Protein AF-A0A2U2RVQ8-F1 (afdb_monomer_lite)

Foldseek 3Di:
DPVVVVVVVVVVVVVQQVDADPVPRGGLVVVVQWPDWDDDPPDIDTDGDDPDPPPPPD

Sequence (58 aa):
MAQDIKQVRVKIFDELSSIVDPEINVSITELELIDEVDIQDNNVKVDLHLTSPFCPAV

Radius of gyration: 13.58 Å; chains: 1; bounding box: 29×14×45 Å

pLDDT: mean 78.29, std 12.22, range [43.69, 89.94]

Secondary structure (DSSP, 8-state):
--HHHHHHHHHHHHHHHH-B-TTT--BTTTTT-EEEEEEETTEEEEEE--S-SSTT--

Structure (mmCIF, N/CA/C/O backbone):
data_AF-A0A2U2RVQ8-F1
#
_entry.id   AF-A0A2U2RVQ8-F1
#
loop_
_atom_site.group_PDB
_atom_site.id
_atom_site.type_symbol
_atom_site.label_atom_id
_atom_site.label_alt_id
_atom_site.label_comp_id
_atom_site.label_asym_id
_atom_site.label_entity_id
_atom_site.label_seq_id
_atom_site.pdbx_PDB_ins_code
_atom_site.Cartn_x
_atom_site.Cartn_y
_atom_site.Cartn_z
_atom_site.occupancy
_atom_site.B_iso_or_equiv
_atom_site.auth_seq_id
_atom_site.auth_comp_id
_atom_site.auth_asym_id
_atom_site.auth_atom_id
_atom_site.pdbx_PDB_model_num
ATOM 1 N N . MET A 1 1 ? -12.585 2.074 20.331 1.00 55.84 1 MET A N 1
ATOM 2 C CA . MET A 1 1 ? -12.403 1.226 19.131 1.00 55.84 1 MET A CA 1
ATOM 3 C C . MET A 1 1 ? -11.511 1.918 18.087 1.00 55.84 1 MET A C 1
ATOM 5 O O . MET A 1 1 ? -11.824 1.897 16.913 1.00 55.84 1 MET A O 1
ATOM 9 N N . ALA A 1 2 ? -10.394 2.542 18.490 1.00 57.72 2 ALA A N 1
ATOM 10 C CA . ALA A 1 2 ? -9.495 3.261 17.565 1.00 57.72 2 ALA A CA 1
ATOM 11 C C . ALA A 1 2 ? -8.143 2.547 17.349 1.00 57.72 2 ALA A C 1
ATOM 13 O O . ALA A 1 2 ? -7.319 2.998 16.558 1.00 57.72 2 ALA A O 1
ATOM 14 N N . GLN A 1 3 ? -7.890 1.457 18.082 1.00 61.28 3 GLN A N 1
ATOM 15 C CA . GLN A 1 3 ? -6.620 0.727 18.039 1.00 61.28 3 GLN A CA 1
ATOM 16 C C . GLN A 1 3 ? -6.565 -0.300 16.897 1.00 61.28 3 GLN A C 1
ATOM 18 O O . GLN A 1 3 ? -5.510 -0.431 16.283 1.00 61.28 3 GLN A O 1
ATOM 23 N N . ASP A 1 4 ? -7.687 -0.929 16.538 1.00 74.94 4 ASP A N 1
ATOM 24 C CA . ASP A 1 4 ? -7.751 -1.929 15.460 1.00 74.94 4 ASP A CA 1
ATOM 25 C C . ASP A 1 4 ? -7.324 -1.382 14.096 1.00 74.94 4 ASP A C 1
ATOM 27 O O . ASP A 1 4 ? -6.445 -1.944 13.447 1.00 74.94 4 ASP A O 1
ATOM 31 N N . ILE A 1 5 ? -7.863 -0.228 13.690 1.00 77.62 5 ILE A N 1
ATOM 32 C CA . ILE A 1 5 ? -7.595 0.359 12.365 1.00 77.62 5 ILE A CA 1
ATOM 33 C C . ILE A 1 5 ? -6.100 0.662 12.192 1.00 77.62 5 ILE A C 1
ATOM 35 O O . ILE A 1 5 ? -5.537 0.457 11.118 1.00 77.62 5 ILE A O 1
ATOM 39 N N . LYS A 1 6 ? -5.419 1.090 13.265 1.00 80.31 6 LYS A N 1
ATOM 40 C CA . LYS A 1 6 ? -3.968 1.319 13.231 1.00 80.31 6 LYS A CA 1
ATOM 41 C C . LYS A 1 6 ? -3.188 0.021 13.034 1.00 80.31 6 LYS A C 1
ATOM 43 O O . LYS A 1 6 ? -2.224 0.024 12.278 1.00 80.31 6 LYS A O 1
ATOM 48 N N . GLN A 1 7 ? -3.586 -1.072 13.684 1.00 85.19 7 GLN A N 1
ATOM 49 C CA . GLN A 1 7 ? -2.917 -2.364 13.503 1.00 85.19 7 GLN A CA 1
ATOM 50 C C . GLN A 1 7 ? -3.145 -2.934 12.102 1.00 85.19 7 GLN A C 1
ATOM 52 O O . GLN A 1 7 ? -2.208 -3.457 11.502 1.00 85.19 7 GLN A O 1
ATOM 57 N N . VAL A 1 8 ? -4.359 -2.793 11.565 1.00 85.94 8 VAL A N 1
ATOM 58 C CA . VAL A 1 8 ? -4.688 -3.215 10.197 1.00 85.94 8 VAL A CA 1
ATOM 59 C C . VAL A 1 8 ? -3.889 -2.404 9.178 1.00 85.94 8 VAL A C 1
ATOM 61 O O . VAL A 1 8 ? -3.238 -2.992 8.322 1.00 85.94 8 VAL A O 1
ATOM 64 N N . ARG A 1 9 ? -3.826 -1.074 9.333 1.00 84.56 9 ARG A N 1
ATOM 65 C CA . ARG A 1 9 ? -2.965 -0.198 8.523 1.00 84.56 9 ARG A CA 1
ATOM 66 C C . ARG A 1 9 ? -1.519 -0.679 8.501 1.00 84.56 9 ARG A C 1
ATOM 68 O O . ARG A 1 9 ? -0.924 -0.741 7.434 1.00 84.56 9 ARG A O 1
ATOM 75 N N . VAL A 1 10 ? -0.942 -0.960 9.671 1.00 88.25 10 VAL A N 1
ATOM 76 C CA . VAL A 1 10 ? 0.465 -1.375 9.761 1.00 88.25 10 VAL A CA 1
ATOM 77 C C . VAL A 1 10 ? 0.680 -2.675 8.995 1.00 88.25 10 VAL A C 1
ATOM 79 O O . VAL A 1 10 ? 1.622 -2.746 8.221 1.00 88.25 10 VAL A O 1
ATOM 82 N N . LYS A 1 11 ? -0.220 -3.657 9.134 1.00 89.12 11 LYS A N 1
ATOM 83 C CA . LYS A 1 11 ? -0.146 -4.904 8.358 1.00 89.12 11 LYS A CA 1
ATOM 84 C C . LYS A 1 11 ? -0.253 -4.675 6.852 1.00 89.12 11 LYS A C 1
ATOM 86 O O . LYS A 1 11 ? 0.501 -5.277 6.105 1.00 89.12 11 LYS A O 1
ATOM 91 N N . ILE A 1 12 ? -1.170 -3.814 6.409 1.00 87.56 12 ILE A N 1
ATOM 92 C CA . ILE A 1 12 ? -1.323 -3.498 4.982 1.00 87.56 12 ILE A CA 1
ATOM 93 C C . ILE A 1 12 ? -0.038 -2.864 4.443 1.00 87.56 12 ILE A C 1
ATOM 95 O O . ILE A 1 12 ? 0.454 -3.282 3.406 1.00 87.56 12 ILE A O 1
ATOM 99 N N . PHE A 1 13 ? 0.528 -1.887 5.156 1.00 85.38 13 PHE A N 1
ATOM 100 C CA . PHE A 1 13 ? 1.780 -1.246 4.746 1.00 85.38 13 PHE A CA 1
ATOM 101 C C . PHE A 1 13 ? 2.974 -2.203 4.748 1.00 85.38 13 PHE A C 1
ATOM 103 O O . PHE A 1 13 ? 3.839 -2.071 3.891 1.00 85.38 13 PHE A O 1
ATOM 110 N N . ASP A 1 14 ? 3.024 -3.151 5.682 1.00 89.94 14 ASP A N 1
ATOM 111 C CA . ASP A 1 14 ? 4.066 -4.180 5.734 1.00 89.94 14 ASP A CA 1
ATOM 112 C C . ASP A 1 14 ? 4.014 -5.085 4.491 1.00 89.94 14 ASP A C 1
ATOM 114 O O . ASP A 1 14 ? 5.019 -5.258 3.804 1.00 89.94 14 ASP A O 1
ATOM 118 N N . GLU A 1 15 ? 2.815 -5.554 4.126 1.00 88.88 15 GLU A N 1
ATOM 119 C CA . GLU A 1 15 ? 2.599 -6.344 2.908 1.00 88.88 15 GLU A CA 1
ATOM 120 C C . GLU A 1 15 ? 2.916 -5.535 1.644 1.00 88.88 15 GLU A C 1
ATOM 122 O O . GLU A 1 15 ? 3.616 -6.026 0.761 1.00 88.88 15 GLU A O 1
ATOM 127 N N . LEU A 1 16 ? 2.458 -4.278 1.562 1.00 85.75 16 LEU A N 1
ATOM 128 C CA . LEU A 1 16 ? 2.755 -3.392 0.430 1.00 85.75 16 LEU A CA 1
ATOM 129 C C . LEU A 1 16 ? 4.259 -3.108 0.306 1.00 85.75 16 LEU A C 1
ATOM 131 O O . LEU A 1 16 ? 4.774 -3.067 -0.803 1.00 85.75 16 LEU A O 1
ATOM 135 N N . SER A 1 17 ? 4.979 -2.962 1.419 1.00 85.81 17 SER A N 1
ATOM 136 C CA . SER A 1 17 ? 6.436 -2.762 1.428 1.00 85.81 17 SER A CA 1
ATOM 137 C C . SER A 1 17 ? 7.203 -3.999 0.943 1.00 85.81 17 SER A C 1
ATOM 139 O O . SER A 1 17 ? 8.273 -3.885 0.347 1.00 85.81 17 SER A O 1
ATOM 141 N N . SER A 1 18 ? 6.632 -5.195 1.124 1.00 87.38 18 SER A N 1
ATOM 142 C CA . SER A 1 18 ? 7.191 -6.437 0.578 1.00 87.38 18 SER A CA 1
ATOM 143 C C . SER A 1 18 ? 7.073 -6.528 -0.951 1.00 87.38 18 SER A C 1
ATOM 145 O O . SER A 1 18 ? 7.788 -7.308 -1.586 1.00 87.38 18 SER A O 1
ATOM 147 N N . ILE A 1 19 ? 6.203 -5.720 -1.565 1.00 84.88 19 ILE A N 1
ATOM 148 C CA . ILE A 1 19 ? 6.040 -5.658 -3.018 1.00 84.88 19 ILE A CA 1
ATOM 149 C C . ILE A 1 19 ? 7.127 -4.748 -3.594 1.00 84.88 19 ILE A C 1
ATOM 151 O O . ILE A 1 19 ? 7.076 -3.520 -3.493 1.00 84.88 19 ILE A O 1
ATOM 155 N N . VAL A 1 20 ? 8.120 -5.379 -4.216 1.00 84.00 20 VAL A N 1
ATOM 156 C CA . VAL A 1 20 ? 9.266 -4.716 -4.845 1.00 84.00 20 VAL A CA 1
ATOM 157 C C . VAL A 1 20 ? 9.047 -4.615 -6.348 1.00 84.00 20 VAL A C 1
ATOM 159 O O . VAL A 1 20 ? 8.674 -5.596 -6.995 1.00 84.00 20 VAL A O 1
ATOM 162 N N . ASP A 1 21 ? 9.307 -3.435 -6.904 1.00 81.62 21 ASP A N 1
ATOM 163 C CA . ASP A 1 21 ? 9.290 -3.220 -8.342 1.00 81.62 21 ASP A CA 1
ATOM 164 C C . ASP A 1 21 ? 10.444 -3.999 -9.008 1.00 81.62 21 ASP A C 1
ATOM 166 O O . ASP A 1 21 ? 11.609 -3.804 -8.643 1.00 81.62 21 ASP A O 1
ATOM 170 N N . PRO A 1 22 ? 10.160 -4.898 -9.966 1.00 78.56 22 PRO A N 1
ATOM 171 C CA . PRO A 1 22 ? 11.180 -5.744 -10.577 1.00 78.56 22 PRO A CA 1
ATOM 172 C C . PRO A 1 22 ? 12.147 -4.980 -11.493 1.00 78.56 22 PRO A C 1
ATOM 174 O O . PRO A 1 22 ? 13.233 -5.495 -11.763 1.00 78.56 22 PRO A O 1
ATOM 177 N N . GLU A 1 23 ? 11.794 -3.781 -11.969 1.00 82.12 23 GLU A N 1
ATOM 178 C CA . GLU A 1 23 ? 12.666 -2.972 -12.826 1.00 82.12 23 GLU A CA 1
ATOM 179 C C . GLU A 1 23 ? 13.668 -2.164 -11.993 1.00 82.1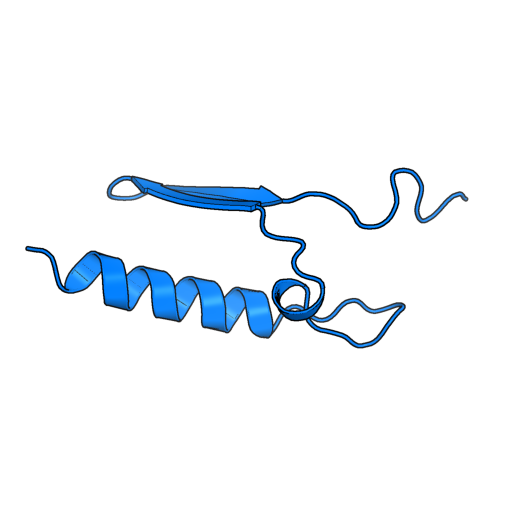2 23 GLU A C 1
ATOM 181 O O . GLU A 1 23 ? 14.855 -2.113 -12.322 1.00 82.12 23 GLU A O 1
ATOM 186 N N . ILE A 1 24 ? 13.211 -1.563 -10.889 1.00 77.44 24 ILE A N 1
ATOM 187 C CA . ILE A 1 24 ? 14.007 -0.610 -10.094 1.00 77.44 24 ILE A CA 1
ATOM 188 C C . ILE A 1 24 ? 14.535 -1.232 -8.785 1.00 77.44 24 ILE A C 1
ATOM 190 O O . ILE A 1 24 ? 15.453 -0.690 -8.176 1.00 77.44 24 ILE A O 1
ATOM 194 N N . ASN A 1 25 ? 14.043 -2.411 -8.379 1.00 78.94 25 ASN A N 1
ATOM 195 C CA . ASN A 1 25 ? 14.372 -3.080 -7.107 1.00 78.94 25 ASN A CA 1
ATOM 196 C C . ASN A 1 25 ? 14.086 -2.211 -5.865 1.00 78.94 25 ASN A C 1
ATOM 198 O O . ASN A 1 25 ? 14.793 -2.290 -4.860 1.00 78.94 25 ASN A O 1
ATOM 202 N N . VAL A 1 26 ? 13.042 -1.384 -5.933 1.00 82.12 26 VAL A N 1
ATOM 203 C CA . VAL A 1 26 ? 12.583 -0.517 -4.837 1.00 82.12 26 VAL A CA 1
ATOM 204 C C . VAL A 1 26 ? 11.143 -0.884 -4.484 1.00 82.12 26 VAL A C 1
ATOM 206 O O . VAL A 1 26 ? 10.381 -1.296 -5.360 1.00 82.12 26 VAL A O 1
ATOM 209 N N . SER A 1 27 ? 10.760 -0.778 -3.211 1.00 84.88 27 SER A N 1
ATOM 210 C CA . SER A 1 27 ? 9.386 -1.068 -2.789 1.00 84.88 27 SER A CA 1
ATOM 211 C C . SER A 1 27 ? 8.391 -0.043 -3.346 1.00 84.88 27 SER A C 1
ATOM 213 O O . SER A 1 27 ? 8.692 1.148 -3.454 1.00 84.88 27 SER A O 1
ATOM 215 N N . ILE A 1 28 ? 7.163 -0.478 -3.648 1.00 84.81 28 ILE A N 1
ATOM 216 C CA . ILE A 1 28 ? 6.093 0.432 -4.106 1.00 84.81 28 ILE A CA 1
ATOM 217 C C . ILE A 1 28 ? 5.770 1.527 -3.075 1.00 84.81 28 ILE A C 1
ATOM 219 O O . ILE A 1 28 ? 5.306 2.608 -3.433 1.00 84.81 28 ILE A O 1
ATOM 223 N N . THR A 1 29 ? 6.043 1.261 -1.794 1.00 84.50 29 THR A N 1
ATOM 224 C CA . THR A 1 29 ? 5.888 2.222 -0.699 1.00 84.50 29 THR A CA 1
ATOM 225 C C . THR A 1 29 ? 6.995 3.271 -0.666 1.00 84.50 29 THR A C 1
ATOM 227 O O . THR A 1 29 ? 6.720 4.412 -0.312 1.00 84.50 29 THR A O 1
ATOM 230 N N . GLU A 1 30 ? 8.231 2.917 -1.032 1.00 81.06 30 GLU A N 1
ATOM 231 C CA . GLU A 1 30 ? 9.347 3.872 -1.134 1.00 81.06 30 GLU A CA 1
ATOM 232 C C . GLU A 1 30 ? 9.259 4.742 -2.383 1.00 81.06 30 GLU A C 1
ATOM 234 O O . GLU A 1 30 ? 9.720 5.878 -2.372 1.00 81.06 30 GLU A O 1
ATOM 239 N N . LEU A 1 31 ? 8.648 4.225 -3.449 1.00 82.06 31 LEU A N 1
ATOM 240 C CA . LEU A 1 31 ? 8.353 4.995 -4.656 1.00 82.06 31 LEU A CA 1
ATOM 241 C C . LEU A 1 31 ? 7.157 5.947 -4.481 1.00 82.06 31 LEU A C 1
ATOM 243 O O . LEU A 1 31 ? 6.781 6.615 -5.439 1.00 82.06 31 LEU A O 1
ATOM 247 N N . GLU A 1 32 ? 6.561 5.998 -3.282 1.00 79.44 32 GLU A N 1
ATOM 248 C CA . GLU A 1 32 ? 5.401 6.834 -2.946 1.00 79.44 32 GLU A CA 1
ATOM 249 C C . GLU A 1 32 ? 4.211 6.636 -3.910 1.00 79.44 32 GLU A C 1
ATOM 251 O O . GLU A 1 32 ? 3.439 7.556 -4.155 1.00 79.44 32 GLU A O 1
ATOM 256 N N . LEU A 1 33 ? 4.028 5.414 -4.435 1.00 82.25 33 LEU A N 1
ATOM 257 C CA . LEU A 1 33 ? 2.992 5.096 -5.437 1.00 82.25 33 LEU A CA 1
ATOM 258 C C . LEU A 1 33 ? 1.597 4.894 -4.860 1.00 82.25 33 LEU A C 1
ATOM 260 O O . LEU A 1 33 ? 0.634 4.721 -5.605 1.00 82.25 33 LEU A O 1
ATOM 264 N N . ILE A 1 34 ? 1.493 4.858 -3.537 1.00 85.62 34 ILE A N 1
ATOM 265 C CA . ILE A 1 34 ? 0.238 4.683 -2.818 1.00 85.62 34 ILE A CA 1
ATOM 266 C C . ILE A 1 34 ? -0.268 6.068 -2.419 1.00 85.62 34 ILE A C 1
ATOM 268 O O . ILE A 1 34 ? 0.296 6.690 -1.520 1.00 85.62 34 ILE A O 1
ATOM 272 N N . ASP A 1 35 ? -1.339 6.528 -3.062 1.00 84.88 35 ASP A N 1
ATOM 273 C CA . ASP A 1 35 ? -1.955 7.828 -2.776 1.00 84.88 35 ASP A CA 1
ATOM 274 C C . ASP A 1 35 ? -2.858 7.759 -1.540 1.00 84.88 35 ASP A C 1
ATOM 276 O O . ASP A 1 35 ? -2.774 8.599 -0.642 1.00 84.88 35 ASP A O 1
ATOM 280 N N . GLU A 1 36 ? -3.726 6.745 -1.475 1.00 86.94 36 GLU A N 1
ATOM 281 C CA . GLU A 1 36 ? -4.712 6.606 -0.405 1.00 86.94 36 GLU A CA 1
ATOM 282 C C . GLU A 1 36 ? -4.927 5.139 -0.024 1.00 86.94 36 GLU A C 1
ATO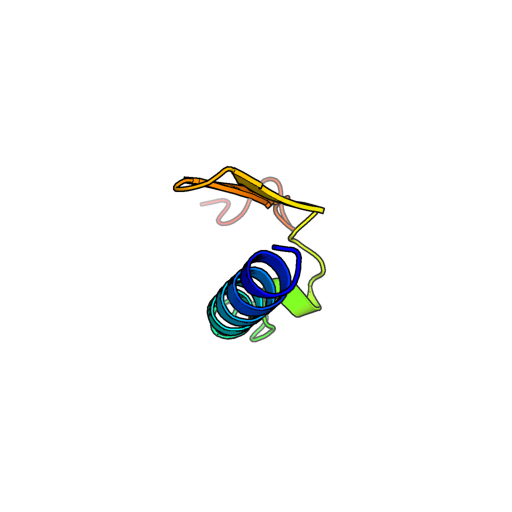M 284 O O . GLU A 1 36 ? -4.961 4.245 -0.869 1.00 86.94 36 GLU A O 1
ATOM 289 N N . VAL A 1 37 ? -5.089 4.893 1.278 1.00 86.62 37 VAL A N 1
ATOM 290 C CA . VAL A 1 37 ? -5.510 3.598 1.822 1.00 86.62 37 VAL A CA 1
ATOM 291 C C . VAL A 1 37 ? -6.706 3.841 2.727 1.00 86.62 37 VAL A C 1
ATOM 293 O O . VAL A 1 37 ? -6.557 4.329 3.850 1.00 86.62 37 VAL A O 1
ATOM 296 N N . ASP A 1 38 ? -7.884 3.483 2.236 1.00 88.88 38 ASP A N 1
ATOM 297 C CA . ASP A 1 38 ? -9.147 3.608 2.945 1.00 88.88 38 ASP A CA 1
ATOM 298 C C . ASP A 1 38 ? -9.604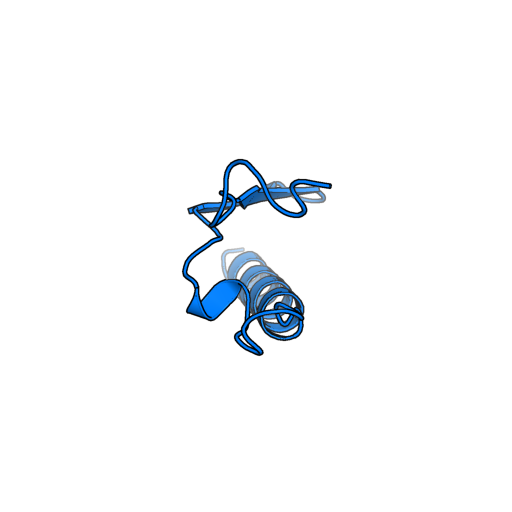 2.230 3.442 1.00 88.88 38 ASP A C 1
ATOM 300 O O . ASP A 1 38 ? -9.698 1.258 2.690 1.00 88.88 38 ASP A O 1
ATOM 304 N N . ILE A 1 39 ? -9.837 2.124 4.749 1.00 85.62 39 ILE A N 1
ATOM 305 C CA . ILE A 1 39 ? -10.189 0.866 5.415 1.00 85.62 39 ILE A CA 1
ATOM 306 C C . ILE A 1 39 ? -11.639 0.987 5.877 1.00 85.62 39 ILE A C 1
ATOM 308 O O . ILE A 1 39 ? -11.925 1.671 6.860 1.00 85.62 39 ILE A O 1
ATOM 312 N N . GLN A 1 40 ? -12.546 0.302 5.184 1.00 85.12 40 GLN A N 1
ATOM 313 C CA . GLN A 1 40 ? -13.979 0.283 5.480 1.00 85.12 40 GLN A CA 1
ATOM 314 C C . GLN A 1 40 ? -14.389 -1.092 5.985 1.00 85.12 40 GLN A C 1
ATOM 316 O O . GLN A 1 40 ? -14.637 -1.989 5.182 1.00 85.12 40 GLN A O 1
ATOM 321 N N . ASP A 1 41 ? -14.473 -1.242 7.309 1.00 81.38 41 ASP A N 1
ATOM 322 C CA . ASP A 1 41 ? -14.892 -2.449 8.039 1.00 81.38 41 ASP A CA 1
ATOM 323 C C . ASP A 1 41 ? -14.199 -3.747 7.581 1.00 81.38 41 ASP A C 1
ATOM 325 O O . ASP A 1 41 ? -13.265 -4.221 8.223 1.00 81.38 41 ASP A O 1
ATOM 329 N N . ASN A 1 42 ? -14.659 -4.323 6.469 1.00 84.44 42 ASN A N 1
ATOM 330 C CA . ASN A 1 42 ? -14.196 -5.583 5.895 1.00 84.44 42 ASN A CA 1
ATOM 331 C C . ASN A 1 42 ? -13.616 -5.436 4.471 1.00 84.44 42 ASN A C 1
ATOM 333 O O . ASN A 1 42 ? -13.385 -6.439 3.794 1.00 84.44 42 ASN A O 1
ATOM 337 N N . ASN A 1 43 ? -13.428 -4.204 3.995 1.00 83.19 43 ASN A N 1
ATOM 338 C CA . ASN A 1 43 ? -12.880 -3.874 2.687 1.00 83.19 43 ASN A CA 1
ATOM 339 C C . ASN A 1 43 ? -11.724 -2.877 2.832 1.00 83.19 43 ASN A C 1
ATOM 341 O O . ASN A 1 43 ? -11.750 -1.995 3.690 1.00 83.19 43 ASN A O 1
ATOM 345 N N . VAL A 1 44 ? -10.708 -3.032 1.990 1.00 86.38 44 VAL A N 1
ATOM 346 C CA . VAL A 1 44 ? -9.547 -2.14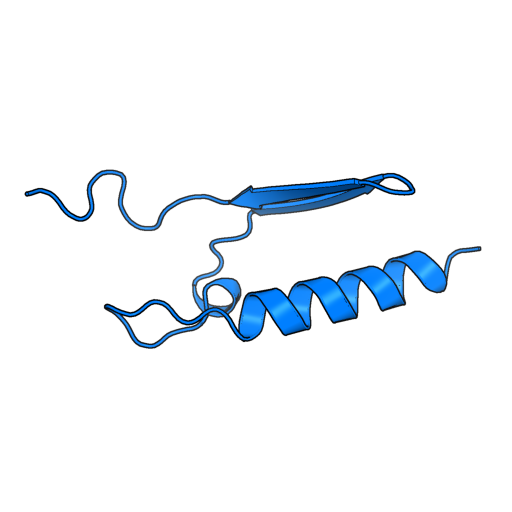4 1.942 1.00 86.38 44 VAL A CA 1
ATOM 347 C C . VAL A 1 44 ? -9.456 -1.622 0.522 1.00 86.38 44 VAL A C 1
ATOM 349 O O . VAL A 1 44 ? -9.210 -2.388 -0.410 1.00 86.38 44 VAL A O 1
ATOM 352 N N . LYS A 1 45 ? -9.672 -0.320 0.363 1.00 88.31 45 LYS A N 1
ATOM 353 C CA . LYS A 1 45 ? -9.493 0.383 -0.898 1.00 88.31 45 LYS A CA 1
ATOM 354 C C . LYS A 1 45 ? -8.109 1.018 -0.893 1.00 88.31 45 LYS A C 1
ATOM 356 O O . LYS A 1 45 ? -7.763 1.740 0.035 1.00 88.31 45 LYS A O 1
ATOM 361 N N . VAL A 1 46 ? -7.318 0.703 -1.910 1.00 87.12 46 VAL A N 1
ATOM 362 C CA . VAL A 1 46 ? -5.983 1.269 -2.106 1.00 87.12 46 VAL A CA 1
ATOM 363 C C . VAL A 1 46 ? -5.992 1.975 -3.448 1.00 87.12 46 VAL A C 1
ATOM 365 O O . VAL A 1 46 ? -6.197 1.330 -4.477 1.00 87.12 46 VAL A O 1
ATOM 368 N N . ASP A 1 47 ? -5.806 3.287 -3.431 1.00 87.44 47 ASP A N 1
ATOM 369 C CA . ASP A 1 47 ? -5.608 4.082 -4.633 1.00 87.44 47 ASP A CA 1
ATOM 370 C C . ASP A 1 47 ? -4.100 4.218 -4.864 1.00 87.44 47 ASP A C 1
ATOM 372 O O . ASP A 1 47 ? -3.345 4.619 -3.974 1.00 87.44 47 ASP A O 1
ATOM 376 N N . LEU A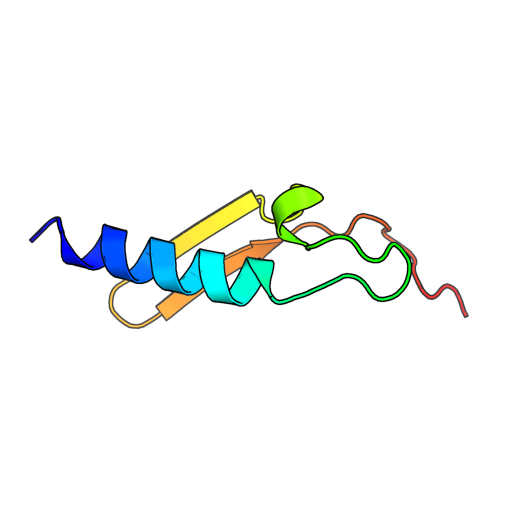 1 48 ? -3.668 3.811 -6.056 1.00 83.19 48 LEU A N 1
ATOM 377 C CA . LEU A 1 48 ? -2.273 3.801 -6.475 1.00 83.19 48 LEU A CA 1
ATOM 378 C C . LEU A 1 48 ? -2.128 4.500 -7.823 1.00 83.19 48 LEU A C 1
ATOM 380 O O . LEU A 1 48 ? -2.993 4.354 -8.694 1.00 83.19 48 LEU A O 1
ATOM 384 N N . HIS A 1 49 ? -1.019 5.204 -8.016 1.00 77.44 49 HIS A N 1
ATOM 385 C CA . HIS A 1 49 ? -0.636 5.761 -9.306 1.00 77.44 49 HIS A CA 1
ATOM 386 C C . HIS A 1 49 ? 0.612 5.055 -9.833 1.00 77.44 49 HIS A C 1
ATOM 388 O O . HIS A 1 49 ? 1.532 4.711 -9.097 1.00 77.44 49 HIS A O 1
ATOM 394 N N . LEU A 1 50 ? 0.638 4.802 -11.140 1.00 70.75 50 LEU A N 1
ATOM 395 C CA . LEU A 1 50 ? 1.770 4.143 -11.784 1.00 70.75 50 LEU A CA 1
ATOM 396 C C . LEU A 1 50 ? 2.865 5.174 -12.077 1.00 70.75 50 LEU A C 1
ATOM 398 O O . LEU A 1 50 ? 2.576 6.248 -12.607 1.00 70.75 50 LEU A O 1
ATOM 402 N N . THR A 1 51 ? 4.126 4.818 -11.806 1.00 62.84 51 THR A N 1
ATOM 403 C CA . THR A 1 51 ? 5.314 5.620 -12.170 1.00 62.84 51 THR A CA 1
ATOM 404 C C . THR A 1 51 ? 5.404 5.884 -13.671 1.00 62.84 51 THR A C 1
ATOM 406 O O . THR A 1 51 ? 6.008 6.869 -14.090 1.00 62.84 51 THR A O 1
ATOM 409 N N . SER A 1 52 ? 4.808 5.013 -14.488 1.00 57.72 52 SER A N 1
ATOM 410 C CA . SER A 1 52 ? 4.812 5.116 -15.941 1.00 57.72 52 SER A CA 1
ATOM 411 C C . SER A 1 52 ? 3.408 4.862 -16.502 1.00 57.72 52 SER A C 1
ATOM 413 O O . SER A 1 52 ? 2.880 3.766 -16.326 1.00 57.72 52 SER A O 1
ATOM 415 N N . PRO A 1 53 ? 2.803 5.805 -17.254 1.00 56.12 53 PRO A N 1
ATOM 416 C CA . PRO A 1 53 ? 1.544 5.567 -17.973 1.00 56.12 53 PRO A CA 1
ATOM 417 C C . PRO A 1 53 ? 1.683 4.542 -19.119 1.00 56.12 53 PRO A C 1
ATOM 419 O O . PRO A 1 53 ? 0.694 4.192 -19.757 1.00 56.12 53 PRO A O 1
ATOM 422 N N . PHE A 1 54 ? 2.906 4.072 -19.383 1.00 52.41 54 PHE A N 1
ATOM 423 C CA . PHE A 1 54 ? 3.283 3.123 -20.425 1.00 52.41 54 PHE A CA 1
ATOM 424 C C . PHE A 1 54 ? 4.503 2.292 -19.966 1.00 52.41 54 PHE A C 1
ATOM 426 O O . PHE A 1 54 ? 5.625 2.638 -20.321 1.00 52.41 54 PHE A O 1
ATOM 433 N N . CYS A 1 55 ? 4.340 1.214 -19.186 1.00 44.22 55 CYS A N 1
ATOM 434 C CA . CYS A 1 55 ? 5.359 0.147 -19.146 1.00 44.22 55 CYS A CA 1
ATOM 435 C C . CYS A 1 55 ? 4.760 -1.236 -18.776 1.00 44.22 55 CYS A C 1
ATOM 437 O O . CYS A 1 55 ? 3.978 -1.304 -17.828 1.00 44.22 55 CYS A O 1
ATOM 439 N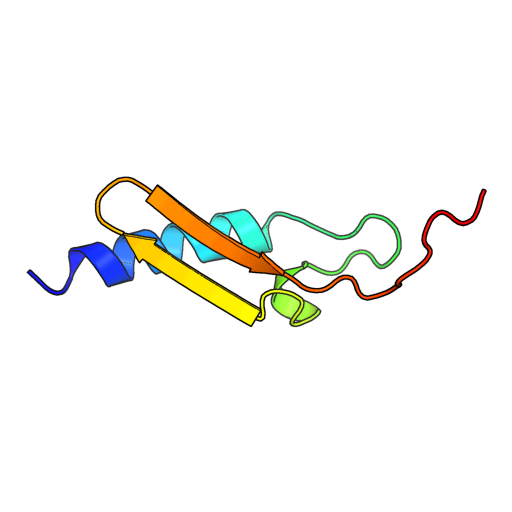 N . PRO A 1 56 ? 5.094 -2.322 -19.504 1.00 57.56 56 PRO A N 1
ATOM 440 C CA . PRO A 1 56 ? 5.946 -2.312 -20.681 1.00 57.56 56 PRO A CA 1
ATOM 441 C C . PRO A 1 56 ? 5.188 -1.758 -21.886 1.00 57.56 56 PRO A C 1
ATOM 443 O O . PRO A 1 56 ? 4.112 -2.219 -22.273 1.00 57.56 56 PRO A O 1
ATOM 446 N N . ALA A 1 57 ? 5.776 -0.724 -22.476 1.00 52.66 57 ALA A N 1
ATOM 447 C CA . ALA A 1 57 ? 5.560 -0.408 -23.866 1.00 52.66 57 ALA A CA 1
ATOM 448 C C . ALA A 1 57 ? 6.278 -1.501 -24.664 1.00 52.66 57 ALA A C 1
ATOM 450 O O . ALA A 1 57 ? 7.472 -1.372 -24.891 1.00 52.66 57 ALA A O 1
ATOM 451 N N . VAL A 1 58 ? 5.512 -2.527 -25.053 1.00 43.69 58 VAL A N 1
ATOM 452 C CA . VAL A 1 58 ? 5.842 -3.615 -26.003 1.00 43.69 58 VAL A CA 1
ATOM 453 C C . VAL A 1 58 ? 7.009 -4.551 -25.678 1.00 43.69 58 VAL A C 1
ATOM 455 O O . VAL A 1 58 ? 8.023 -4.140 -25.086 1.00 43.69 58 VAL A O 1
#